Protein AF-A0A6G3ZX33-F1 (afdb_monomer)

Mean predicted aligned error: 3.65 Å

Organism: NCBI:txid2678564

Radius of gyration: 13.11 Å; Cα contacts (8 Å, |Δi|>4): 27; chains: 1; bounding box: 32×24×38 Å

Solvent-accessible surface area (backbone atoms only — not comparable to full-atom values): 4762 Å² total; per-residue (Å²): 111,70,62,63,55,44,44,73,75,71,45,88,79,86,86,84,92,66,60,70,71,56,48,48,51,36,42,76,72,64,77,42,95,78,81,93,82,76,53,71,80,59,93,46,35,80,66,45,64,80,54,49,91,81,57,82,87,90,74,82,93,77,77,87,86,80,133

Secondary structure (DSSP, 8-state):
-HHHHHHHTT---------HHHHHHHHHTTSSS--SS--TTTTTHHHHTTTTTTS-----S------

Sequence (67 aa):
MVQRILERYGYQVETKEVPHEEMFMFHEKGDVDFLVSAWLPSSYAVYLNRYKEEVGQLGVLYERYYM

pLDDT: mean 91.96, std 6.34, range [58.66, 98.0]

Structure (mmCIF, N/CA/C/O backbone):
data_AF-A0A6G3ZX33-F1
#
_entry.id   AF-A0A6G3ZX33-F1
#
loop_
_atom_site.group_PDB
_atom_site.id
_atom_site.type_symbol
_atom_site.label_atom_id
_atom_site.label_alt_id
_atom_site.label_comp_id
_atom_site.label_asym_id
_atom_site.label_entity_id
_atom_site.label_seq_id
_atom_site.pdbx_PDB_ins_code
_atom_site.Cartn_x
_atom_site.Cartn_y
_atom_site.Cartn_z
_atom_site.occupancy
_atom_site.B_iso_or_equiv
_atom_site.auth_seq_id
_atom_site.auth_comp_id
_atom_site.auth_asym_id
_atom_site.auth_atom_id
_atom_site.pdbx_PDB_model_num
ATOM 1 N N . MET A 1 1 ? -10.664 5.598 -6.747 1.00 85.19 1 MET A N 1
ATOM 2 C CA . MET A 1 1 ? -11.822 4.681 -6.907 1.00 85.19 1 MET A CA 1
ATOM 3 C C . MET A 1 1 ? -12.019 3.817 -5.6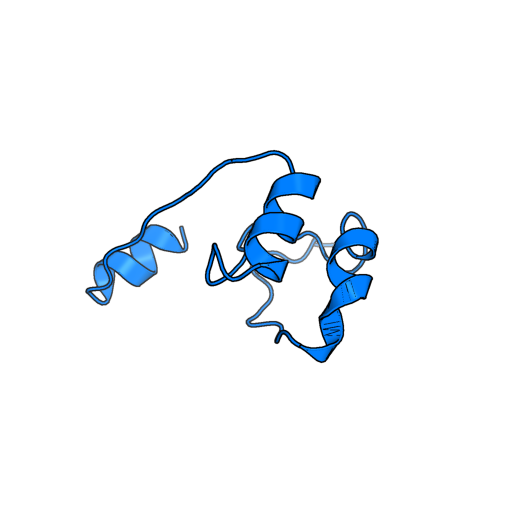69 1.00 85.19 1 MET A C 1
ATOM 5 O O . MET A 1 1 ? -13.082 3.920 -5.078 1.00 85.19 1 MET A O 1
ATOM 9 N N . VAL A 1 2 ? -11.013 3.034 -5.255 1.00 93.31 2 VAL A N 1
ATOM 10 C CA . VAL A 1 2 ? -11.084 2.135 -4.081 1.00 93.31 2 VAL A CA 1
ATOM 11 C C . VAL A 1 2 ? -11.580 2.846 -2.817 1.00 93.31 2 VAL A C 1
ATOM 13 O O . VAL A 1 2 ? -12.562 2.401 -2.235 1.00 93.31 2 VAL A O 1
ATOM 16 N N . GLN A 1 3 ? -10.998 4.004 -2.475 1.00 95.06 3 GLN A N 1
ATOM 17 C CA . GLN A 1 3 ? -11.443 4.839 -1.350 1.00 95.06 3 GLN A CA 1
ATOM 18 C C . GLN A 1 3 ? -12.964 5.068 -1.346 1.00 95.06 3 GLN A C 1
ATOM 20 O O . GLN A 1 3 ? -13.633 4.732 -0.380 1.00 95.06 3 GLN A O 1
ATOM 25 N N . ARG A 1 4 ? -13.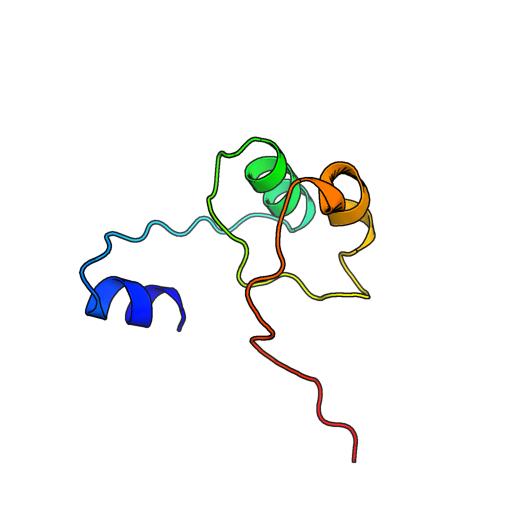535 5.538 -2.464 1.00 95.69 4 ARG A N 1
ATOM 26 C CA . ARG A 1 4 ? -14.976 5.828 -2.565 1.00 95.69 4 ARG A CA 1
ATOM 27 C C . ARG A 1 4 ? -15.864 4.598 -2.390 1.00 95.69 4 ARG A C 1
ATOM 29 O O . ARG A 1 4 ? -17.013 4.730 -1.977 1.00 95.69 4 ARG A O 1
ATOM 36 N N . ILE A 1 5 ? -15.377 3.418 -2.776 1.00 95.81 5 ILE A N 1
ATOM 37 C CA . ILE A 1 5 ? -16.115 2.166 -2.581 1.00 95.81 5 ILE A CA 1
ATOM 38 C C . ILE A 1 5 ? -16.151 1.845 -1.088 1.00 95.81 5 ILE A C 1
ATOM 40 O O . ILE A 1 5 ? -17.229 1.621 -0.553 1.00 95.81 5 ILE A O 1
ATOM 44 N N . LEU A 1 6 ? -15.003 1.890 -0.413 1.00 95.88 6 LEU A N 1
ATOM 45 C CA . LEU A 1 6 ? -14.905 1.637 1.027 1.00 95.88 6 LEU A CA 1
ATOM 46 C C . LEU A 1 6 ? -15.725 2.645 1.844 1.00 95.88 6 LEU A C 1
ATOM 48 O O . LEU A 1 6 ? -16.504 2.244 2.705 1.00 95.88 6 LEU A O 1
ATOM 52 N N . GLU A 1 7 ? -15.654 3.931 1.502 1.00 97.75 7 GLU A N 1
ATOM 53 C CA . GLU A 1 7 ? -16.470 4.977 2.134 1.00 97.75 7 GLU A CA 1
ATOM 54 C C . GLU A 1 7 ? -17.973 4.718 1.964 1.00 97.75 7 GLU A C 1
ATOM 56 O O . GLU A 1 7 ? -18.746 4.885 2.906 1.00 97.75 7 GLU A O 1
ATOM 61 N N . ARG A 1 8 ? -18.410 4.233 0.792 1.00 98.00 8 ARG A N 1
ATOM 62 C CA . ARG A 1 8 ? -19.813 3.843 0.565 1.00 98.00 8 ARG A CA 1
ATOM 63 C C . ARG A 1 8 ? -20.251 2.684 1.464 1.00 98.00 8 ARG A C 1
ATOM 65 O O . ARG A 1 8 ? -21.421 2.626 1.830 1.00 98.00 8 ARG A O 1
ATOM 72 N N . TYR A 1 9 ? -19.339 1.779 1.807 1.00 97.62 9 TYR A N 1
ATOM 73 C CA . TYR A 1 9 ? -19.595 0.683 2.745 1.00 97.62 9 TYR A CA 1
ATOM 74 C C . TYR A 1 9 ? -19.447 1.098 4.221 1.00 97.62 9 TYR A C 1
ATOM 76 O O . TYR A 1 9 ? -19.595 0.253 5.099 1.00 97.62 9 TYR A O 1
ATOM 84 N N . GLY A 1 10 ? -19.216 2.385 4.509 1.00 98.00 10 GLY A N 1
ATOM 85 C CA . GL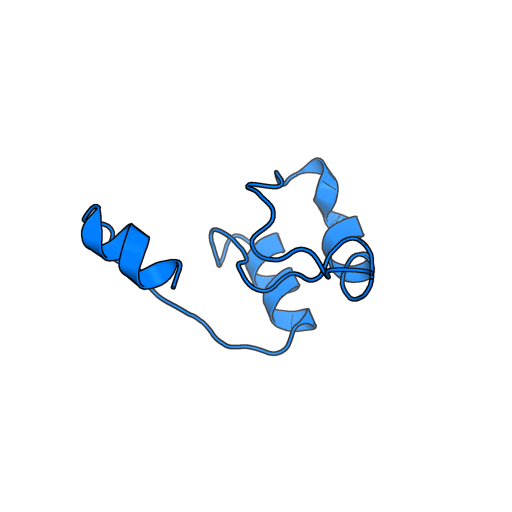Y A 1 10 ? -19.193 2.931 5.868 1.00 98.00 10 GLY A CA 1
ATOM 86 C C . GLY A 1 10 ? -17.816 2.955 6.533 1.00 98.00 10 GLY A C 1
ATOM 87 O O . GLY A 1 10 ? -17.731 3.270 7.718 1.00 98.00 10 GLY A O 1
ATOM 88 N N . TYR A 1 11 ? -16.743 2.652 5.798 1.00 97.88 11 TYR A N 1
ATOM 89 C CA . TYR A 1 11 ? -15.380 2.774 6.316 1.00 97.88 11 TYR A CA 1
ATOM 90 C C . TYR A 1 11 ? -14.904 4.229 6.277 1.00 97.88 11 TYR A C 1
ATOM 92 O O . TYR A 1 11 ? -15.145 4.946 5.305 1.00 97.88 11 TYR A O 1
ATOM 100 N N . GLN A 1 12 ? -14.179 4.656 7.311 1.00 97.25 12 GLN A N 1
ATOM 101 C CA . GLN A 1 12 ? -13.362 5.865 7.237 1.00 97.25 12 GLN A CA 1
ATOM 102 C C . GLN A 1 12 ? -12.036 5.499 6.581 1.00 97.25 12 GLN A C 1
ATOM 104 O O . GLN A 1 12 ? -11.370 4.569 7.027 1.00 97.25 12 GLN A O 1
ATOM 109 N N . VAL A 1 13 ? -11.679 6.196 5.506 1.00 96.69 13 VAL A N 1
ATOM 110 C CA . VAL A 1 13 ? -10.479 5.893 4.726 1.00 96.69 13 VAL A CA 1
ATOM 111 C C . VAL A 1 13 ? -9.526 7.073 4.798 1.00 96.69 13 VAL A C 1
ATOM 113 O O . VAL A 1 13 ? -9.892 8.193 4.448 1.00 96.69 13 VAL A O 1
ATOM 116 N N . GLU A 1 14 ? -8.290 6.800 5.196 1.00 96.50 14 GLU A N 1
ATOM 117 C CA . GLU A 1 14 ? -7.173 7.724 5.056 1.00 96.50 14 GLU A CA 1
ATOM 118 C C . GLU A 1 14 ? -6.299 7.281 3.879 1.00 96.50 14 GLU A C 1
ATOM 120 O O . GLU A 1 14 ? -6.061 6.090 3.669 1.00 96.50 14 GLU A O 1
ATOM 125 N N . THR A 1 15 ? -5.832 8.239 3.081 1.00 95.38 15 THR A N 1
ATOM 126 C CA . THR A 1 15 ? -4.936 7.971 1.953 1.00 95.38 15 THR A CA 1
ATOM 127 C C . THR A 1 15 ? -3.621 8.694 2.149 1.00 95.38 15 THR A C 1
ATOM 129 O O . THR A 1 15 ? -3.605 9.897 2.406 1.00 95.38 15 THR A O 1
ATOM 132 N N . LYS A 1 16 ? -2.520 7.975 1.937 1.00 94.56 16 LYS A N 1
ATOM 133 C CA . LYS A 1 16 ? -1.167 8.516 2.008 1.00 94.56 16 LYS A CA 1
ATOM 134 C C . LYS A 1 16 ? -0.475 8.356 0.659 1.00 94.56 16 LYS A C 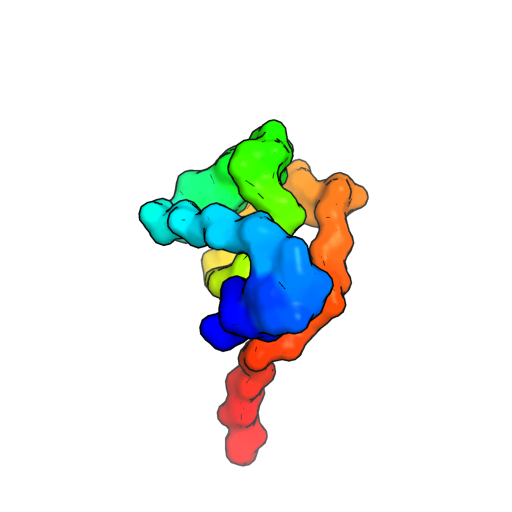1
ATOM 136 O O . LYS A 1 16 ? -0.248 7.237 0.204 1.00 94.56 16 LYS A O 1
ATOM 141 N N . GLU A 1 17 ? -0.138 9.475 0.026 1.00 94.75 17 GLU A N 1
ATOM 142 C CA . GLU A 1 17 ? 0.643 9.499 -1.212 1.00 94.75 17 GLU A CA 1
ATOM 143 C C . GLU A 1 17 ? 2.116 9.746 -0.889 1.00 94.75 17 GLU A C 1
ATOM 145 O O . GLU A 1 17 ? 2.479 10.771 -0.314 1.00 94.75 17 GLU A O 1
ATOM 150 N N . VAL A 1 18 ? 2.963 8.783 -1.241 1.00 94.88 18 VAL A N 1
ATOM 151 C CA . VAL A 1 18 ? 4.410 8.797 -0.993 1.00 94.88 18 VAL A CA 1
ATOM 152 C C . VAL A 1 18 ? 5.145 8.135 -2.164 1.00 94.88 18 VAL A C 1
ATOM 154 O O . VAL A 1 18 ? 4.519 7.411 -2.948 1.00 94.88 18 VAL A O 1
ATOM 157 N N . PRO A 1 19 ? 6.467 8.342 -2.304 1.00 94.56 19 PRO A N 1
ATOM 158 C CA . PRO A 1 19 ? 7.281 7.587 -3.250 1.00 94.56 19 PRO A CA 1
ATOM 159 C C . PRO A 1 19 ? 7.107 6.070 -3.088 1.00 94.56 19 PRO A C 1
ATOM 161 O O . PRO A 1 19 ? 6.870 5.570 -1.988 1.00 94.56 19 PRO A O 1
ATOM 164 N N . HIS A 1 20 ? 7.254 5.319 -4.184 1.00 90.25 20 HIS A N 1
ATOM 165 C CA . HIS A 1 20 ? 6.984 3.875 -4.196 1.00 90.25 20 HIS A CA 1
ATOM 166 C C . HIS A 1 20 ? 7.782 3.108 -3.138 1.00 90.25 20 HIS A C 1
ATOM 168 O O . HIS A 1 20 ? 7.228 2.247 -2.468 1.00 90.25 20 HIS A O 1
ATOM 174 N N . GLU A 1 21 ? 9.059 3.432 -2.953 1.00 91.19 21 GLU A N 1
ATOM 175 C CA . GLU A 1 21 ? 9.897 2.783 -1.942 1.00 91.19 21 GLU A CA 1
ATOM 176 C C . GLU A 1 21 ? 9.348 2.977 -0.520 1.00 91.19 21 GLU A C 1
ATOM 178 O O . GLU A 1 21 ? 9.211 2.010 0.231 1.00 91.19 21 GLU A O 1
ATOM 183 N N . GLU A 1 22 ? 8.955 4.207 -0.179 1.00 95.19 22 GLU A N 1
ATOM 184 C CA . GLU A 1 22 ? 8.355 4.528 1.117 1.00 95.19 22 GLU A CA 1
ATOM 185 C C . GLU A 1 22 ? 6.997 3.850 1.302 1.00 95.19 22 GLU A C 1
ATOM 187 O O . GLU A 1 22 ? 6.699 3.369 2.391 1.00 95.19 22 GLU A O 1
ATOM 192 N N . MET A 1 23 ? 6.193 3.748 0.240 1.00 95.19 23 MET A N 1
ATOM 193 C CA . MET A 1 23 ? 4.913 3.037 0.266 1.00 95.19 23 MET A CA 1
ATOM 194 C C . MET A 1 23 ? 5.086 1.583 0.733 1.00 95.19 23 MET A C 1
ATOM 196 O O . ME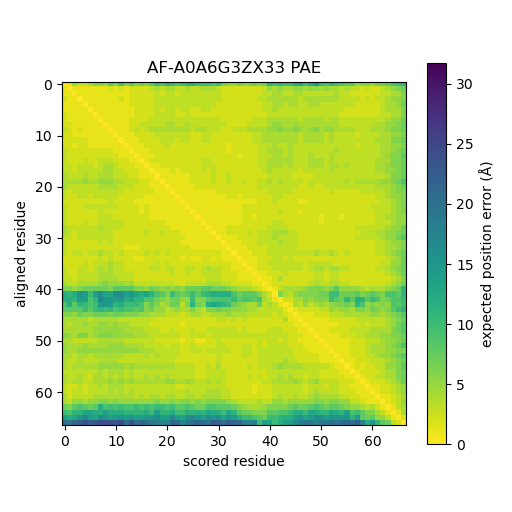T A 1 23 ? 4.376 1.144 1.637 1.00 95.19 23 MET A O 1
ATOM 200 N N . PHE A 1 24 ? 6.043 0.843 0.157 1.00 95.06 24 PHE A N 1
ATOM 201 C CA . PHE A 1 24 ? 6.302 -0.540 0.576 1.00 95.06 24 PHE A CA 1
ATOM 202 C C . PHE A 1 24 ? 6.887 -0.620 1.986 1.00 95.06 24 PHE A C 1
ATOM 204 O O . PHE A 1 24 ? 6.579 -1.580 2.684 1.00 95.06 24 PHE A O 1
ATOM 211 N N . MET A 1 25 ? 7.686 0.367 2.409 1.00 95.25 25 MET A N 1
ATOM 212 C CA . MET A 1 25 ? 8.232 0.435 3.768 1.00 95.25 25 MET A CA 1
ATOM 213 C C . MET A 1 25 ? 7.141 0.687 4.821 1.00 95.25 25 MET A C 1
ATOM 215 O O . MET A 1 25 ? 7.168 0.060 5.875 1.00 95.25 25 MET A O 1
ATOM 219 N N . PHE A 1 26 ? 6.185 1.585 4.560 1.00 96.38 26 PHE A N 1
ATOM 220 C CA . PHE A 1 26 ? 5.053 1.814 5.467 1.00 96.38 26 PHE A CA 1
ATOM 221 C C . PHE A 1 26 ? 4.167 0.572 5.575 1.00 96.38 26 PHE A C 1
ATOM 223 O O . PHE A 1 26 ? 3.738 0.222 6.668 1.00 96.38 26 PHE A O 1
ATOM 230 N N . HIS A 1 27 ? 3.944 -0.131 4.465 1.00 96.06 27 HIS A N 1
ATOM 231 C CA . HIS A 1 27 ? 3.161 -1.366 4.469 1.00 96.06 27 HIS A CA 1
ATOM 232 C C . HIS A 1 27 ? 3.872 -2.506 5.212 1.00 96.06 27 HIS A C 1
ATOM 234 O O . HIS A 1 27 ? 3.262 -3.161 6.046 1.00 96.06 27 HIS A O 1
ATOM 240 N N . GLU A 1 28 ? 5.180 -2.682 4.995 1.00 95.56 28 GLU A N 1
ATOM 241 C CA . GLU A 1 28 ? 6.017 -3.647 5.732 1.00 95.56 28 GLU A CA 1
ATOM 242 C C . GLU A 1 28 ? 5.997 -3.395 7.251 1.00 95.56 28 GLU A C 1
ATOM 244 O O . GLU A 1 28 ? 6.041 -4.334 8.038 1.00 95.56 28 GLU A O 1
ATOM 249 N N . LYS A 1 29 ? 5.887 -2.130 7.677 1.00 95.44 29 LYS A N 1
ATOM 250 C CA . LYS A 1 29 ? 5.784 -1.741 9.095 1.00 95.44 29 LYS A CA 1
ATOM 251 C C . LYS A 1 29 ? 4.375 -1.862 9.684 1.00 95.44 29 LYS A C 1
ATOM 253 O O . LYS A 1 29 ? 4.235 -1.747 10.899 1.00 95.44 29 LYS A O 1
ATOM 258 N N . GLY A 1 30 ? 3.352 -2.065 8.854 1.00 94.94 30 GLY A N 1
ATOM 259 C CA . GLY A 1 30 ? 1.949 -2.032 9.272 1.00 94.94 30 GLY A CA 1
ATOM 260 C C . GLY A 1 30 ? 1.386 -0.622 9.490 1.00 94.94 30 GLY A C 1
ATOM 261 O O . GLY A 1 30 ? 0.329 -0.482 10.095 1.00 94.94 30 GLY A O 1
ATOM 262 N N . ASP A 1 31 ? 2.061 0.422 8.995 1.00 96.69 31 ASP A N 1
ATOM 263 C CA . ASP A 1 31 ? 1.580 1.812 9.069 1.00 96.69 31 ASP A CA 1
ATOM 264 C C . ASP A 1 31 ? 0.453 2.095 8.050 1.00 96.69 31 ASP A C 1
ATOM 266 O O . ASP A 1 31 ? -0.219 3.123 8.135 1.00 96.69 31 ASP A O 1
ATOM 270 N N . VAL A 1 32 ? 0.269 1.216 7.055 1.00 96.25 32 VAL A N 1
ATOM 271 C CA . VAL A 1 32 ? -0.850 1.233 6.098 1.00 96.25 32 VAL A CA 1
ATOM 272 C C . VAL A 1 32 ? -1.389 -0.182 5.892 1.00 96.25 32 VAL A C 1
ATOM 274 O O . VAL A 1 32 ? -0.611 -1.131 5.822 1.00 96.25 32 VAL A O 1
ATOM 277 N N . ASP A 1 33 ? -2.707 -0.312 5.731 1.00 95.25 33 ASP A N 1
ATOM 278 C CA . ASP A 1 33 ? -3.375 -1.622 5.690 1.00 95.25 33 ASP A CA 1
ATOM 279 C C . ASP A 1 33 ? -3.242 -2.358 4.346 1.00 95.25 33 ASP A C 1
ATOM 281 O O . ASP A 1 33 ? -3.152 -3.582 4.309 1.00 95.25 33 ASP A O 1
ATOM 285 N N . PHE A 1 34 ? -3.287 -1.640 3.217 1.00 93.69 34 PHE A N 1
ATOM 286 C CA . PHE A 1 34 ? -3.157 -2.240 1.885 1.00 93.69 34 PHE A CA 1
ATOM 287 C C . PHE A 1 34 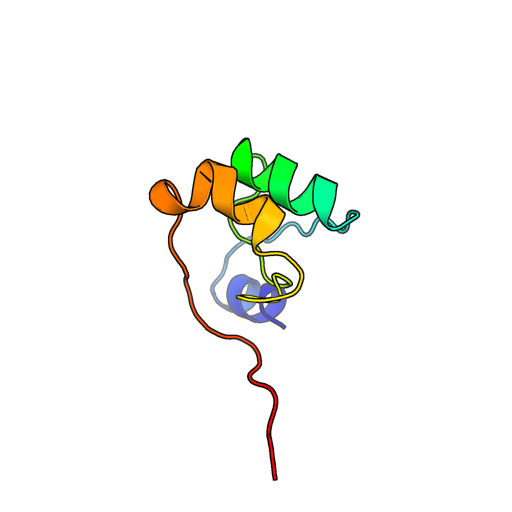? -2.708 -1.224 0.830 1.00 93.69 34 PHE A C 1
ATOM 289 O O . PHE A 1 34 ? -2.919 -0.016 0.943 1.00 93.69 34 PHE A O 1
ATOM 296 N N . LEU A 1 35 ? -2.116 -1.740 -0.248 1.00 94.81 35 LEU A N 1
ATOM 297 C CA . LEU A 1 35 ? -1.590 -0.956 -1.365 1.00 94.81 35 LEU A CA 1
ATOM 298 C C . LEU A 1 35 ? -2.508 -1.073 -2.587 1.00 94.81 35 LEU A C 1
ATOM 300 O O . LEU A 1 35 ? -2.847 -2.174 -3.014 1.00 94.81 35 LEU A O 1
ATOM 304 N N . VAL A 1 36 ? -2.879 0.059 -3.192 1.00 93.94 36 VAL A N 1
ATOM 305 C CA . VAL A 1 36 ? -3.766 0.105 -4.380 1.00 93.94 36 VAL A CA 1
ATOM 306 C C . VAL A 1 36 ? -3.049 0.490 -5.676 1.00 93.94 36 VAL A C 1
ATOM 308 O O . VAL A 1 36 ? -3.663 0.544 -6.736 1.00 93.94 36 VAL A O 1
ATOM 311 N N . SER A 1 37 ? -1.752 0.777 -5.603 1.00 92.12 37 SER A N 1
ATOM 312 C CA . SER A 1 37 ? -0.931 1.261 -6.721 1.00 92.12 37 SER A CA 1
ATOM 313 C C . SER A 1 37 ? 0.306 0.390 -6.961 1.00 92.12 37 SER A C 1
ATOM 315 O O . SER A 1 37 ? 1.272 0.827 -7.584 1.00 92.12 37 SER A O 1
ATOM 317 N N . ALA A 1 38 ? 0.291 -0.858 -6.484 1.00 92.31 38 ALA A N 1
ATOM 318 C CA . ALA A 1 38 ? 1.384 -1.800 -6.682 1.00 92.31 38 ALA A CA 1
ATOM 319 C C . ALA A 1 38 ? 1.331 -2.445 -8.085 1.00 92.31 38 ALA A C 1
ATOM 321 O O . ALA A 1 38 ? 0.511 -3.320 -8.351 1.00 92.31 38 ALA A O 1
ATOM 322 N N . TRP A 1 39 ? 2.236 -2.042 -8.983 1.00 91.12 39 TRP A N 1
ATOM 323 C CA . TRP A 1 39 ? 2.459 -2.688 -10.280 1.00 91.12 39 TRP A CA 1
ATOM 324 C C . TRP A 1 39 ? 3.279 -3.978 -10.125 1.00 91.12 39 TRP A C 1
ATOM 326 O O . TRP A 1 39 ? 4.508 -3.953 -10.007 1.00 91.12 39 TRP A O 1
ATOM 336 N N . LEU A 1 40 ? 2.584 -5.116 -10.143 1.00 89.50 40 LEU A N 1
ATOM 337 C CA . LEU A 1 40 ? 3.141 -6.462 -9.977 1.00 89.50 40 LEU A CA 1
ATOM 338 C C . LEU A 1 40 ? 2.853 -7.343 -11.209 1.00 89.50 40 LEU A C 1
ATOM 340 O O . LEU A 1 40 ? 1.894 -7.073 -11.931 1.00 89.50 40 LEU A O 1
ATOM 344 N N . PRO A 1 41 ? 3.683 -8.373 -11.486 1.00 85.69 41 PRO A N 1
ATOM 345 C CA . PRO A 1 41 ? 4.896 -8.781 -10.760 1.00 85.69 41 PRO A CA 1
ATOM 346 C C . PRO A 1 41 ? 6.169 -8.037 -11.210 1.00 85.69 41 PRO A C 1
ATOM 348 O O . PRO A 1 41 ? 7.267 -8.447 -10.861 1.00 85.69 41 PRO A O 1
ATOM 351 N N . SER A 1 42 ? 6.053 -6.990 -12.032 1.00 81.56 42 SER A N 1
ATOM 352 C CA . SER A 1 42 ? 7.209 -6.312 -12.635 1.00 81.56 42 SER A CA 1
ATOM 353 C C . SER A 1 42 ? 7.786 -5.212 -11.730 1.00 81.56 42 SER A C 1
ATOM 355 O O . SER A 1 42 ? 8.534 -5.505 -10.798 1.00 81.56 42 SER A O 1
ATOM 357 N N . SER A 1 43 ? 7.437 -3.947 -11.984 1.00 77.06 43 SER A N 1
ATOM 358 C CA . SER A 1 43 ? 8.168 -2.758 -11.532 1.00 77.06 43 SER A CA 1
ATOM 359 C C . SER A 1 43 ? 8.455 -2.679 -10.035 1.00 77.06 43 SER A C 1
A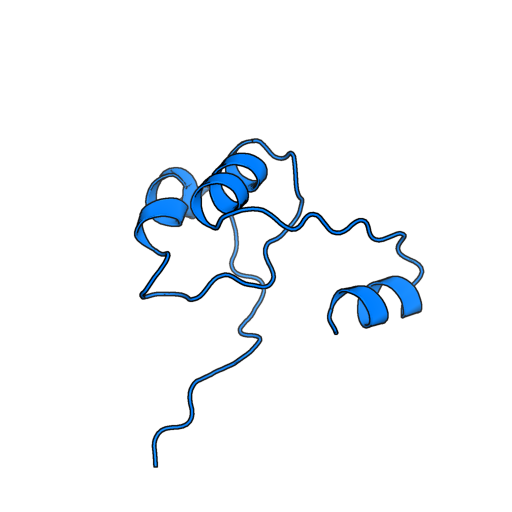TOM 361 O O . SER A 1 43 ? 9.462 -2.084 -9.661 1.00 77.06 43 SER A O 1
ATOM 363 N N . TYR A 1 44 ? 7.615 -3.264 -9.178 1.00 82.44 44 TYR A N 1
ATOM 364 C CA . TYR A 1 44 ? 7.777 -3.146 -7.727 1.00 82.44 44 TYR A CA 1
ATOM 365 C C . TYR A 1 44 ? 7.954 -4.467 -6.978 1.00 82.44 44 TYR A C 1
ATOM 367 O O . TYR A 1 44 ? 7.970 -4.468 -5.745 1.00 82.44 44 TYR A O 1
ATOM 375 N N . ALA A 1 45 ? 8.133 -5.590 -7.679 1.00 83.31 45 ALA A N 1
ATOM 376 C CA . ALA A 1 45 ? 8.312 -6.877 -7.006 1.00 83.31 45 ALA A CA 1
ATOM 377 C C . ALA A 1 45 ? 9.543 -6.903 -6.090 1.00 83.31 45 ALA A C 1
ATOM 379 O O . ALA A 1 45 ? 9.522 -7.574 -5.063 1.00 83.31 45 ALA A O 1
ATOM 380 N N . VAL A 1 46 ? 10.589 -6.130 -6.404 1.00 88.44 46 VAL A N 1
ATOM 381 C CA . VAL A 1 46 ? 11.797 -6.038 -5.570 1.00 88.44 46 VAL A CA 1
ATOM 382 C C . VAL A 1 46 ? 11.505 -5.547 -4.148 1.00 88.44 46 VAL A C 1
ATOM 384 O O . VAL A 1 46 ? 12.110 -6.047 -3.203 1.00 88.44 46 VAL A O 1
ATOM 387 N N . TYR A 1 47 ? 10.556 -4.623 -3.976 1.00 91.06 47 TYR A N 1
ATOM 388 C CA . TYR A 1 47 ? 10.203 -4.092 -2.660 1.00 91.06 47 TYR A CA 1
ATOM 389 C C . TYR A 1 47 ? 9.331 -5.072 -1.872 1.00 91.06 47 TYR A C 1
ATOM 391 O O . TYR A 1 47 ? 9.570 -5.286 -0.688 1.00 91.06 47 TYR A O 1
ATOM 399 N N . LEU A 1 48 ? 8.365 -5.707 -2.545 1.00 92.12 48 LEU A N 1
ATOM 400 C CA . LEU A 1 48 ? 7.467 -6.688 -1.935 1.00 92.12 48 LEU A CA 1
ATOM 401 C C . LEU A 1 48 ? 8.192 -7.982 -1.544 1.00 92.12 48 LEU A C 1
ATOM 403 O O . LEU A 1 48 ? 7.862 -8.589 -0.532 1.00 92.12 48 LEU A O 1
ATOM 407 N N . ASN A 1 49 ? 9.200 -8.403 -2.316 1.00 91.94 49 ASN A N 1
ATOM 408 C CA . ASN A 1 49 ? 9.899 -9.677 -2.121 1.00 91.94 49 ASN A CA 1
ATOM 409 C C . ASN A 1 49 ? 10.466 -9.885 -0.709 1.00 91.94 49 ASN A C 1
ATOM 411 O O . ASN A 1 49 ? 10.652 -11.035 -0.321 1.00 91.94 49 ASN A O 1
ATOM 415 N N . ARG A 1 50 ? 10.739 -8.809 0.041 1.00 91.25 50 ARG A N 1
ATOM 416 C CA . ARG A 1 50 ? 11.274 -8.883 1.409 1.00 91.25 50 ARG A CA 1
ATOM 417 C C . ARG A 1 50 ? 10.289 -9.474 2.416 1.00 91.25 50 ARG A C 1
ATOM 419 O O . ARG A 1 50 ? 10.724 -10.178 3.314 1.00 91.25 50 ARG A O 1
ATOM 426 N N . TYR A 1 51 ? 8.998 -9.217 2.227 1.00 94.44 51 TYR A N 1
ATOM 427 C CA . TYR A 1 51 ? 7.938 -9.584 3.171 1.00 94.44 51 TYR A CA 1
ATOM 428 C C . TYR A 1 51 ? 6.728 -10.229 2.474 1.00 94.44 51 TYR A C 1
ATOM 430 O O . TYR A 1 51 ? 5.649 -10.349 3.043 1.00 94.44 51 TYR A O 1
ATOM 438 N N . LYS A 1 52 ? 6.884 -10.667 1.218 1.00 92.25 52 LYS A N 1
ATOM 439 C CA . LYS A 1 52 ? 5.796 -11.217 0.390 1.00 92.25 52 LYS A CA 1
ATOM 440 C C . LYS A 1 52 ? 5.080 -12.428 0.997 1.00 92.25 52 LYS A C 1
ATOM 442 O O . LYS A 1 52 ? 3.942 -12.679 0.636 1.00 92.25 52 LYS A O 1
ATOM 447 N N . GLU A 1 53 ? 5.746 -13.179 1.873 1.00 94.81 53 GLU A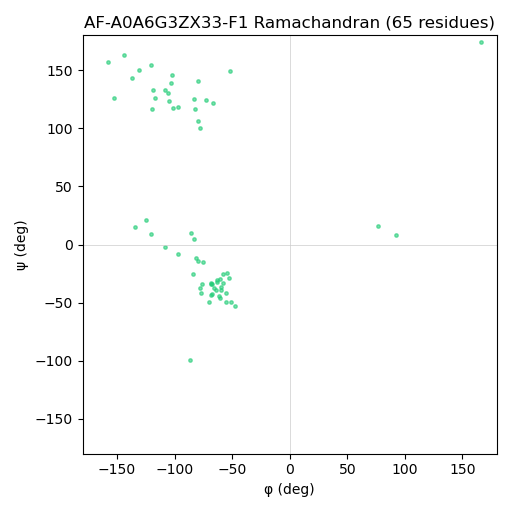 N 1
ATOM 448 C CA . GLU A 1 53 ? 5.172 -14.352 2.547 1.00 94.81 53 GLU A CA 1
ATOM 449 C C . GLU A 1 53 ? 4.282 -13.952 3.739 1.00 94.81 53 GLU A C 1
ATOM 451 O O . GLU A 1 53 ? 3.515 -14.766 4.244 1.00 94.81 53 GLU A O 1
ATOM 456 N N . GLU A 1 54 ? 4.369 -12.695 4.184 1.00 94.50 54 GLU A N 1
ATOM 457 C CA . GLU A 1 54 ? 3.622 -12.144 5.321 1.00 94.50 54 GLU A CA 1
ATOM 458 C C . GLU A 1 54 ? 2.356 -11.396 4.879 1.00 94.50 54 GLU A C 1
ATOM 460 O O . GLU A 1 54 ? 1.534 -11.012 5.709 1.00 94.50 54 GLU A O 1
ATOM 465 N N . VAL A 1 55 ? 2.172 -11.192 3.569 1.00 94.62 55 VAL A N 1
ATOM 466 C CA . VAL A 1 55 ? 1.065 -10.408 3.009 1.00 94.62 55 VAL A CA 1
ATOM 467 C C . VAL A 1 55 ? 0.346 -11.151 1.890 1.00 94.62 55 VAL A C 1
ATOM 469 O O . VAL A 1 55 ? 0.925 -11.945 1.155 1.00 94.62 55 VAL A O 1
ATOM 472 N N . GLY A 1 56 ? -0.950 -10.878 1.745 1.00 92.69 56 GLY A N 1
ATOM 473 C CA . GLY A 1 56 ? -1.791 -11.471 0.707 1.00 92.69 56 GLY A CA 1
ATOM 474 C C . GLY A 1 56 ? -2.057 -10.518 -0.456 1.00 92.69 56 GLY A C 1
ATOM 475 O O . GLY A 1 56 ? -2.233 -9.316 -0.267 1.00 92.69 56 GLY A O 1
ATOM 476 N N . GLN A 1 57 ? -2.167 -11.061 -1.671 1.00 92.38 57 GLN A N 1
ATOM 477 C CA . GLN A 1 57 ? -2.677 -10.309 -2.818 1.00 92.38 57 GLN A CA 1
ATOM 478 C C . GLN A 1 57 ? -4.213 -10.308 -2.808 1.00 92.38 57 GLN A C 1
ATOM 480 O O . GLN A 1 57 ? -4.837 -11.354 -2.969 1.00 92.38 57 GLN A O 1
ATOM 485 N N . LEU A 1 58 ? -4.821 -9.125 -2.665 1.00 93.06 58 LEU A N 1
ATOM 486 C CA . LEU A 1 58 ? -6.283 -8.972 -2.612 1.00 93.06 58 LEU A CA 1
ATOM 487 C C . LEU A 1 58 ? -6.959 -9.087 -3.987 1.00 93.06 58 LEU A C 1
ATOM 489 O O . LEU A 1 58 ? -8.082 -9.573 -4.089 1.00 93.06 58 LEU A O 1
ATOM 493 N N . GLY A 1 59 ? -6.297 -8.628 -5.051 1.00 92.19 59 GLY A N 1
ATOM 494 C CA . GLY A 1 59 ? -6.847 -8.667 -6.404 1.00 92.19 59 GLY A CA 1
ATOM 495 C C . GLY A 1 59 ? -6.071 -7.806 -7.393 1.00 92.19 59 GLY A C 1
ATOM 496 O O . GLY A 1 59 ? -5.156 -7.074 -7.017 1.00 92.19 59 GLY A O 1
ATOM 497 N N . VAL A 1 60 ? -6.450 -7.899 -8.668 1.00 92.88 60 VAL A N 1
ATOM 498 C CA . VAL A 1 60 ? -5.870 -7.099 -9.750 1.00 92.88 60 VAL A CA 1
ATOM 499 C C . VAL A 1 60 ? -6.823 -5.958 -10.096 1.00 92.88 60 VAL A C 1
ATOM 501 O O . VAL A 1 60 ? -7.958 -6.189 -10.503 1.00 92.88 60 VAL A O 1
ATOM 504 N N . LEU A 1 61 ? -6.371 -4.713 -9.914 1.00 91.88 61 LEU A N 1
ATOM 505 C CA . LEU A 1 61 ? -7.172 -3.519 -10.226 1.00 91.88 61 LEU A CA 1
ATOM 506 C C . LEU A 1 61 ? -7.099 -3.121 -11.703 1.00 91.88 61 LEU A C 1
ATOM 508 O O . LEU A 1 61 ? -7.999 -2.454 -12.210 1.00 91.88 61 LEU A O 1
ATOM 512 N N . TYR A 1 62 ? -6.013 -3.491 -12.376 1.00 90.25 62 TY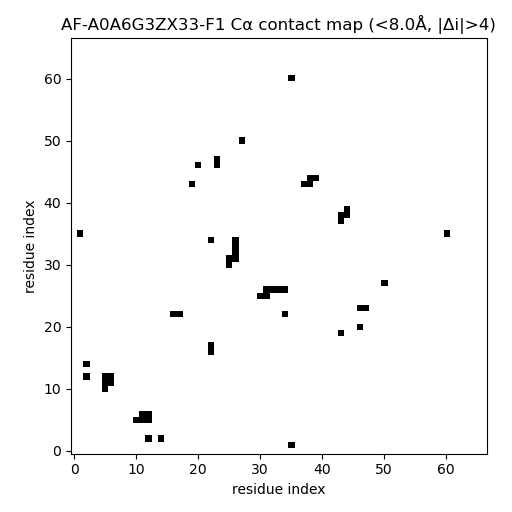R A N 1
ATOM 513 C CA . TYR A 1 62 ? -5.780 -3.188 -13.778 1.00 90.25 62 TYR A CA 1
ATOM 514 C C . TYR A 1 62 ? -4.875 -4.254 -14.391 1.00 90.25 62 TYR A C 1
ATOM 516 O O . TYR A 1 62 ? -3.771 -4.492 -13.902 1.00 90.25 62 TYR A O 1
ATOM 524 N N . GLU A 1 63 ? -5.329 -4.850 -15.490 1.00 88.81 63 GLU A N 1
ATOM 525 C CA . GLU A 1 63 ? -4.507 -5.688 -16.358 1.00 88.81 63 GLU A CA 1
ATOM 526 C C . GLU A 1 63 ? -4.242 -4.938 -17.657 1.00 88.81 63 GLU A C 1
ATOM 528 O O . GLU A 1 63 ? -5.151 -4.366 -18.269 1.00 88.81 63 GLU A O 1
ATOM 533 N N . ARG A 1 64 ? -2.978 -4.923 -18.089 1.00 83.19 64 ARG A N 1
ATOM 534 C CA . ARG A 1 64 ? -2.635 -4.348 -19.386 1.00 83.19 64 ARG A CA 1
ATOM 535 C C . ARG A 1 64 ? -3.258 -5.214 -20.480 1.00 83.19 64 ARG A C 1
ATOM 537 O O . ARG A 1 64 ? -2.933 -6.390 -20.599 1.00 83.19 64 ARG A O 1
ATOM 544 N N . TYR A 1 65 ? -4.091 -4.597 -21.310 1.00 82.88 65 TYR A N 1
ATOM 545 C CA . TYR A 1 65 ? -4.619 -5.228 -22.511 1.00 82.88 65 TYR A CA 1
ATOM 546 C C . TYR A 1 65 ? -3.517 -5.338 -23.573 1.00 82.88 65 TYR A C 1
ATOM 548 O O . TYR A 1 65 ? -2.908 -4.328 -23.938 1.00 82.88 65 TYR A O 1
ATOM 556 N N . TYR A 1 66 ? -3.259 -6.550 -24.060 1.00 75.94 66 TYR A N 1
ATOM 557 C CA . TYR A 1 66 ? -2.452 -6.790 -25.255 1.00 75.94 66 TYR A CA 1
ATOM 558 C C . TYR A 1 66 ? -3.409 -7.166 -26.393 1.00 75.94 66 TYR A C 1
ATOM 560 O O . TYR A 1 66 ? -4.225 -8.070 -26.225 1.00 75.94 66 TYR A O 1
ATOM 568 N N . MET A 1 67 ? -3.348 -6.416 -27.500 1.00 58.66 67 MET A N 1
ATOM 569 C CA . MET A 1 67 ? -4.032 -6.743 -28.760 1.00 58.66 67 MET A CA 1
ATOM 570 C C . MET A 1 67 ? -3.303 -7.857 -29.499 1.00 58.66 67 MET A C 1
ATOM 572 O O . MET A 1 67 ? -2.051 -7.850 -29.452 1.00 58.66 67 MET A O 1
#

InterPro domains:
  IPR007210 ABC-type glycine betaine transport system, substrate-binding domain [PF04069] (1-59)

Foldseek 3Di:
DVCVVCVVVVDDDDDDDDPPLVVLVCVVVVVDPDDDPDDPDPDCVVSCVVCVVVDDDPDDPDDDDDD